Protein AF-A0AAF3FHC4-F1 (afdb_monomer_lite)

Radius of gyration: 29.13 Å; chains: 1; bounding box: 74×35×76 Å

Foldseek 3Di:
DPDPVVVVVVVVVVVVVVVVVVVVVLVVLVVPQPDDDDPPDDDDDSVRSVVSSVVVVVVVVVVVVVVVVVVVVVVVVVVVVVVVVVVVVVVVVVD

Sequence (95 aa):
MEDSSTIRMSINHRERCRMHDLNEALDDLRAVIPYAHGTSVRKLSKIATLLLAKNHILMQANAIDELQVIVGKLRKELDSHREKNNQNKSEQSDS

Structure (mmCIF, N/CA/C/O backbone):
data_AF-A0AAF3FHC4-F1
#
_entry.id   AF-A0AAF3FHC4-F1
#
loop_
_atom_site.group_PDB
_atom_site.id
_atom_site.type_symbol
_atom_site.label_atom_id
_atom_site.label_alt_id
_atom_site.label_comp_id
_atom_site.label_asym_id
_atom_site.label_entity_id
_atom_site.label_seq_id
_atom_site.pdbx_PDB_ins_code
_atom_site.Cartn_x
_atom_site.Cartn_y
_atom_site.Cartn_z
_atom_site.occupancy
_atom_site.B_iso_or_equiv
_atom_site.auth_seq_id
_atom_site.auth_comp_id
_atom_site.auth_asym_id
_atom_site.auth_atom_id
_atom_site.pdbx_PDB_model_num
ATOM 1 N N . MET A 1 1 ? 31.471 -13.866 -35.169 1.00 63.69 1 MET A N 1
ATOM 2 C CA . MET A 1 1 ? 31.660 -13.046 -33.955 1.00 63.69 1 MET A CA 1
ATOM 3 C C . MET A 1 1 ? 30.536 -12.036 -33.955 1.00 63.69 1 MET A C 1
ATOM 5 O O . MET A 1 1 ? 30.439 -11.308 -34.933 1.00 63.69 1 MET A O 1
ATOM 9 N N . GLU A 1 2 ? 29.643 -12.057 -32.964 1.00 69.81 2 GLU A N 1
ATOM 10 C CA . GLU A 1 2 ? 28.684 -10.955 -32.825 1.00 69.81 2 GLU A CA 1
ATOM 11 C C . GLU A 1 2 ? 29.456 -9.648 -32.636 1.00 69.81 2 GLU A C 1
ATOM 13 O O . GLU A 1 2 ? 30.443 -9.607 -31.897 1.00 69.81 2 GLU A O 1
ATOM 18 N N . ASP A 1 3 ? 29.034 -8.600 -33.341 1.00 81.69 3 ASP A N 1
ATOM 19 C CA . ASP A 1 3 ? 29.606 -7.271 -33.182 1.00 81.69 3 ASP A CA 1
ATOM 20 C C . ASP A 1 3 ? 29.330 -6.779 -31.749 1.00 81.69 3 ASP A C 1
ATOM 22 O O . ASP A 1 3 ? 28.209 -6.865 -31.240 1.00 81.69 3 ASP A O 1
ATOM 26 N N . SER A 1 4 ? 30.360 -6.243 -31.091 1.00 85.88 4 SER A N 1
ATOM 27 C CA . SER A 1 4 ? 30.275 -5.630 -29.758 1.00 85.88 4 SER A CA 1
ATOM 28 C C . SER A 1 4 ? 29.149 -4.586 -29.683 1.00 85.88 4 SER A C 1
ATOM 30 O O . SER A 1 4 ? 28.491 -4.430 -28.648 1.00 85.88 4 SER A O 1
ATOM 32 N N . SER A 1 5 ? 28.861 -3.919 -30.806 1.00 88.69 5 SER A N 1
ATOM 33 C CA . SER A 1 5 ? 27.72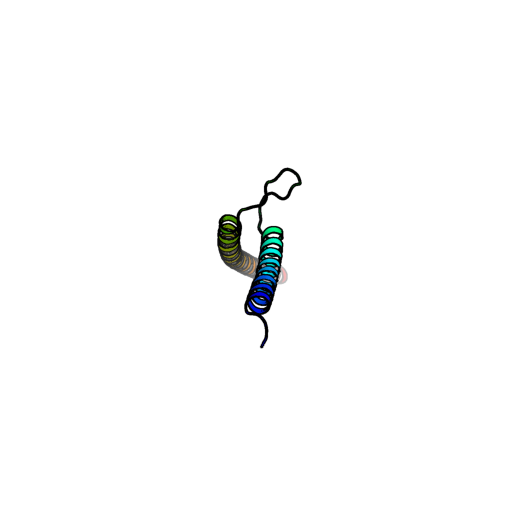6 -3.003 -30.948 1.00 88.69 5 SER A CA 1
ATOM 34 C C . SER A 1 5 ? 26.367 -3.688 -30.725 1.00 88.69 5 SER A C 1
ATOM 36 O O . SER A 1 5 ? 25.543 -3.202 -29.942 1.00 88.69 5 SER A O 1
ATOM 38 N N . THR A 1 6 ? 26.145 -4.861 -31.327 1.00 91.00 6 THR A N 1
ATOM 39 C CA . THR A 1 6 ? 24.902 -5.641 -31.208 1.00 91.00 6 THR A CA 1
ATOM 40 C C . THR A 1 6 ? 24.662 -6.100 -29.770 1.00 91.00 6 THR A C 1
ATOM 42 O O . THR A 1 6 ? 23.552 -5.961 -29.247 1.00 91.00 6 THR A O 1
ATOM 45 N N . ILE A 1 7 ? 25.716 -6.554 -29.084 1.00 93.06 7 ILE A N 1
ATOM 46 C CA . ILE A 1 7 ? 25.646 -6.968 -27.675 1.00 93.06 7 ILE A CA 1
ATOM 47 C C . ILE A 1 7 ? 25.248 -5.781 -26.786 1.00 93.06 7 ILE A C 1
ATOM 49 O O . ILE A 1 7 ? 24.331 -5.893 -25.967 1.00 93.06 7 ILE A O 1
ATOM 53 N N . ARG A 1 8 ? 25.877 -4.612 -26.974 1.00 95.44 8 ARG A N 1
ATOM 54 C CA . ARG A 1 8 ? 25.527 -3.385 -26.233 1.00 95.44 8 ARG A CA 1
ATOM 55 C C . ARG A 1 8 ? 24.070 -2.978 -26.453 1.00 95.44 8 ARG A C 1
ATOM 57 O O . ARG A 1 8 ? 23.390 -2.607 -25.496 1.00 95.44 8 ARG A O 1
ATOM 64 N N . MET A 1 9 ? 23.579 -3.046 -27.691 1.00 96.44 9 MET A N 1
ATOM 65 C CA . MET A 1 9 ? 22.185 -2.723 -28.009 1.00 96.44 9 MET A CA 1
ATOM 66 C C . MET A 1 9 ? 21.199 -3.674 -27.323 1.00 96.44 9 MET A C 1
ATOM 68 O O . MET A 1 9 ? 20.223 -3.204 -26.735 1.00 96.44 9 MET A O 1
ATOM 72 N N . SER A 1 10 ? 21.482 -4.978 -27.346 1.00 96.44 10 SER A N 1
ATOM 73 C CA . SER A 1 10 ? 20.676 -6.007 -26.679 1.00 96.44 10 SER A CA 1
ATOM 74 C C . SER A 1 10 ? 20.593 -5.775 -25.164 1.00 96.44 10 SER A C 1
ATOM 76 O O . SER A 1 10 ? 19.501 -5.742 -24.592 1.00 96.44 10 SER A O 1
ATOM 78 N N . ILE A 1 11 ? 21.731 -5.497 -24.515 1.00 97.31 11 ILE A N 1
ATOM 79 C CA . ILE A 1 11 ? 21.786 -5.189 -23.076 1.00 97.31 11 ILE A CA 1
ATOM 80 C C . ILE A 1 11 ? 20.968 -3.934 -22.745 1.00 97.31 11 ILE A C 1
ATOM 82 O O . ILE A 1 11 ? 20.158 -3.951 -21.818 1.00 97.31 11 ILE A O 1
ATOM 86 N N . ASN A 1 12 ? 21.136 -2.859 -23.519 1.00 97.88 12 ASN A N 1
ATOM 87 C CA . ASN A 1 12 ? 20.406 -1.610 -23.303 1.00 97.88 12 ASN A CA 1
ATOM 88 C C . ASN A 1 12 ? 18.894 -1.778 -23.483 1.00 97.88 12 ASN A C 1
ATOM 90 O O . ASN A 1 12 ? 18.114 -1.164 -22.758 1.00 97.88 12 ASN A O 1
ATOM 94 N N . HIS A 1 13 ? 18.470 -2.581 -24.461 1.00 98.12 13 HIS A N 1
ATOM 95 C CA . HIS A 1 13 ? 17.058 -2.890 -24.657 1.00 98.12 13 HIS A CA 1
ATOM 96 C C . HIS A 1 13 ? 16.493 -3.644 -23.451 1.00 98.12 13 HIS A C 1
ATOM 98 O O . HIS A 1 13 ? 15.479 -3.227 -22.896 1.00 98.12 13 HIS A O 1
ATOM 104 N N . ARG A 1 14 ? 17.200 -4.676 -22.981 1.00 98.19 14 ARG A N 1
ATOM 105 C CA . ARG A 1 14 ? 16.786 -5.462 -21.815 1.00 98.19 14 ARG A CA 1
ATOM 106 C C . ARG A 1 14 ? 16.636 -4.611 -20.553 1.00 98.19 14 ARG A C 1
ATOM 108 O O . ARG A 1 14 ? 15.637 -4.746 -19.853 1.00 98.19 14 ARG A O 1
ATOM 115 N N . GLU A 1 15 ? 17.581 -3.713 -20.274 1.00 98.44 15 GLU A N 1
ATOM 116 C CA . GLU A 1 15 ? 17.486 -2.847 -19.089 1.00 98.44 15 GLU A CA 1
ATOM 117 C C . GLU A 1 15 ? 16.342 -1.830 -19.199 1.00 98.44 15 GLU A C 1
ATOM 119 O O . GLU A 1 15 ? 15.695 -1.523 -18.199 1.00 98.44 15 GLU A O 1
ATOM 124 N N . ARG A 1 16 ? 16.026 -1.349 -20.412 1.00 98.56 16 ARG A N 1
ATOM 125 C CA . ARG A 1 16 ? 14.839 -0.506 -20.627 1.00 98.56 16 ARG A CA 1
ATOM 126 C C . ARG A 1 16 ? 13.546 -1.251 -20.324 1.00 98.56 16 ARG A C 1
ATOM 128 O O . ARG A 1 16 ? 12.701 -0.681 -19.642 1.00 98.56 16 ARG A O 1
ATOM 135 N N . CYS A 1 17 ? 13.406 -2.492 -20.791 1.00 98.38 17 CYS A N 1
ATOM 136 C CA . CYS A 1 17 ? 12.247 -3.328 -20.473 1.00 98.38 17 CYS A CA 1
ATOM 137 C C . CYS A 1 17 ? 12.135 -3.546 -18.961 1.00 98.38 17 CYS A C 1
ATOM 139 O O . CYS A 1 17 ? 11.119 -3.198 -18.374 1.00 98.38 17 CYS A O 1
ATOM 141 N N . ARG A 1 18 ? 13.227 -3.952 -18.300 1.00 98.56 18 ARG A N 1
ATOM 142 C CA . ARG A 1 18 ? 13.252 -4.137 -16.839 1.00 98.56 18 ARG A CA 1
ATOM 143 C C . ARG A 1 18 ? 12.834 -2.874 -16.075 1.00 98.56 18 ARG A C 1
ATOM 145 O O . ARG A 1 18 ? 12.130 -2.945 -15.070 1.00 98.56 18 ARG A O 1
ATOM 152 N N . MET A 1 19 ? 13.283 -1.706 -16.535 1.00 98.44 19 MET A N 1
ATOM 153 C CA . MET A 1 19 ? 12.902 -0.422 -15.945 1.00 98.44 19 MET A CA 1
ATOM 154 C C . MET A 1 19 ? 11.451 -0.030 -16.235 1.00 98.44 19 MET A C 1
ATOM 156 O O . MET A 1 19 ? 10.873 0.703 -15.432 1.00 98.44 19 MET A O 1
ATOM 160 N N . HIS A 1 20 ? 10.873 -0.473 -17.353 1.00 98.25 20 HIS A N 1
ATOM 161 C CA . HIS A 1 20 ? 9.461 -0.270 -17.666 1.00 98.25 20 HIS A CA 1
ATOM 162 C C . HIS A 1 20 ? 8.584 -1.062 -16.695 1.00 98.25 20 HIS A C 1
ATOM 164 O O . HIS A 1 20 ? 7.800 -0.437 -15.985 1.00 98.25 20 HIS A O 1
ATOM 170 N N . ASP A 1 21 ? 8.844 -2.363 -16.548 1.00 98.31 21 ASP A N 1
ATOM 171 C CA . ASP A 1 21 ? 8.124 -3.251 -15.624 1.00 98.31 21 ASP A CA 1
ATOM 172 C C . ASP A 1 21 ? 8.193 -2.721 -14.179 1.00 98.31 21 ASP A C 1
ATOM 174 O O . ASP A 1 21 ? 7.204 -2.664 -13.450 1.00 98.31 21 ASP A O 1
ATOM 178 N N . LEU A 1 22 ? 9.372 -2.240 -13.762 1.00 98.25 22 LEU A N 1
ATOM 179 C CA . LEU A 1 22 ? 9.549 -1.636 -12.440 1.00 98.25 22 LEU A CA 1
ATOM 180 C C . LEU A 1 22 ? 8.723 -0.354 -12.257 1.00 98.25 22 LEU A C 1
ATOM 182 O O . LEU A 1 22 ? 8.232 -0.078 -11.161 1.00 98.25 22 LEU A O 1
ATOM 186 N N . ASN A 1 23 ? 8.633 0.484 -13.290 1.00 97.25 23 ASN A N 1
ATOM 187 C CA . ASN A 1 23 ? 7.868 1.724 -13.207 1.00 97.25 23 A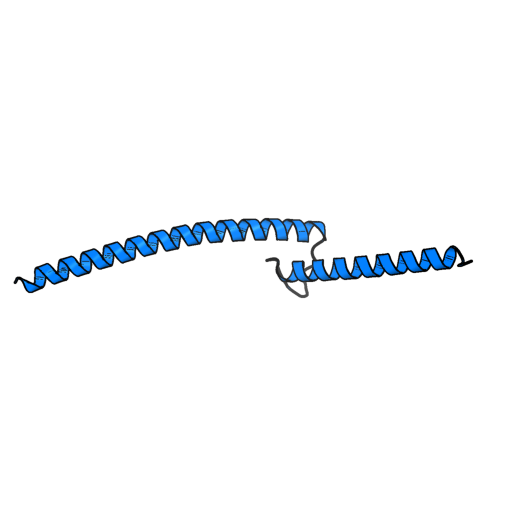SN A CA 1
ATOM 188 C C . ASN A 1 23 ? 6.360 1.456 -13.223 1.00 97.25 23 ASN A C 1
ATOM 190 O O . ASN A 1 23 ? 5.647 2.174 -12.526 1.00 97.25 23 ASN A O 1
ATOM 194 N N . GLU A 1 24 ? 5.912 0.441 -13.962 1.00 97.38 24 GLU A N 1
ATOM 195 C CA . GLU A 1 24 ? 4.523 -0.025 -13.986 1.00 97.38 24 GLU A CA 1
ATOM 196 C C . GLU A 1 24 ? 4.088 -0.497 -12.594 1.00 97.38 24 GLU A C 1
ATOM 198 O O . GLU A 1 24 ? 3.174 0.082 -12.012 1.00 97.38 24 GLU A O 1
ATOM 203 N N . ALA A 1 25 ? 4.848 -1.400 -11.967 1.00 97.62 25 ALA A N 1
ATOM 204 C CA . ALA A 1 25 ? 4.569 -1.844 -10.598 1.00 97.62 25 ALA A CA 1
ATOM 205 C C . ALA A 1 25 ? 4.555 -0.685 -9.577 1.00 97.62 25 ALA A C 1
ATOM 207 O O . ALA A 1 25 ? 3.806 -0.689 -8.597 1.00 97.62 25 ALA A O 1
ATOM 208 N N . LEU A 1 26 ? 5.390 0.340 -9.786 1.00 97.06 26 LEU A N 1
ATOM 209 C CA . LEU A 1 26 ? 5.403 1.524 -8.929 1.00 97.06 26 LEU A CA 1
ATOM 210 C C . LEU A 1 26 ? 4.181 2.428 -9.162 1.00 97.06 26 LEU A C 1
ATOM 212 O O . LEU A 1 26 ? 3.795 3.158 -8.251 1.00 97.06 26 LEU A O 1
ATOM 216 N N . ASP A 1 27 ? 3.604 2.426 -10.362 1.00 95.00 27 ASP A N 1
ATOM 217 C CA . ASP A 1 27 ? 2.361 3.134 -10.675 1.00 95.00 27 ASP A CA 1
ATOM 218 C C . ASP A 1 27 ? 1.144 2.431 -10.078 1.00 95.00 27 ASP A C 1
ATOM 220 O O . ASP A 1 27 ? 0.314 3.108 -9.467 1.00 95.00 27 ASP A O 1
ATOM 224 N N . ASP A 1 28 ? 1.111 1.101 -10.105 1.00 95.50 28 ASP A N 1
ATOM 225 C CA . ASP A 1 28 ? 0.109 0.318 -9.375 1.00 95.50 28 ASP A CA 1
ATOM 226 C C . ASP A 1 28 ? 0.161 0.618 -7.872 1.00 95.50 28 ASP A C 1
ATOM 228 O O . ASP A 1 28 ? -0.865 0.857 -7.230 1.00 95.50 28 ASP A O 1
ATOM 232 N N . LEU A 1 29 ? 1.371 0.722 -7.309 1.00 96.19 29 LEU A N 1
ATOM 233 C CA . LEU A 1 29 ? 1.543 1.130 -5.917 1.00 96.19 29 LEU A CA 1
ATOM 234 C C . LEU A 1 29 ? 1.004 2.548 -5.657 1.00 96.19 29 LEU A C 1
ATOM 236 O O . LEU A 1 29 ? 0.414 2.792 -4.607 1.00 96.19 29 LEU A O 1
ATOM 240 N N . ARG A 1 30 ? 1.172 3.498 -6.589 1.00 95.19 30 ARG A N 1
ATOM 241 C CA . ARG A 1 30 ? 0.610 4.855 -6.438 1.00 95.19 30 ARG A CA 1
ATOM 242 C C . ARG A 1 30 ? -0.911 4.835 -6.378 1.00 95.19 30 ARG A C 1
ATOM 244 O O . ARG A 1 30 ? -1.466 5.613 -5.608 1.00 95.19 30 ARG A O 1
ATOM 251 N N . ALA A 1 31 ? -1.564 3.975 -7.158 1.00 92.00 31 ALA A N 1
ATOM 252 C CA . ALA A 1 31 ? -3.022 3.912 -7.235 1.00 92.00 31 ALA A CA 1
ATOM 253 C C . ALA A 1 31 ? -3.674 3.527 -5.895 1.00 92.00 31 ALA A C 1
ATOM 255 O O . ALA A 1 31 ? -4.770 3.990 -5.589 1.00 92.00 31 ALA A O 1
ATOM 256 N N . VAL A 1 32 ? -2.987 2.722 -5.076 1.00 93.19 32 VAL A N 1
ATOM 257 C CA . VAL A 1 32 ? -3.507 2.233 -3.786 1.00 93.19 32 VAL A CA 1
ATOM 258 C C . VAL A 1 32 ? -3.078 3.069 -2.577 1.00 93.19 32 VAL A C 1
ATOM 260 O O . VAL A 1 32 ? -3.598 2.876 -1.478 1.00 93.19 32 VAL A O 1
ATOM 263 N N . ILE A 1 33 ? -2.128 3.993 -2.740 1.00 92.94 33 ILE A N 1
ATOM 264 C CA . ILE A 1 33 ? -1.722 4.895 -1.657 1.00 92.94 33 ILE A CA 1
ATOM 265 C C . ILE A 1 33 ? -2.821 5.949 -1.438 1.00 92.94 33 ILE A C 1
ATOM 267 O O . ILE A 1 33 ? -3.283 6.557 -2.409 1.00 92.94 33 ILE A O 1
ATOM 271 N N . PRO A 1 34 ? -3.204 6.237 -0.179 1.00 88.12 34 PRO A N 1
ATOM 272 C CA . PRO A 1 34 ? -4.118 7.325 0.140 1.00 88.12 34 PRO A CA 1
ATOM 273 C C . PRO A 1 34 ? -3.413 8.671 -0.067 1.00 88.12 34 PRO A C 1
ATOM 275 O O . PRO A 1 34 ? -2.775 9.230 0.824 1.00 88.12 34 PRO A O 1
ATOM 278 N N . TYR A 1 35 ? -3.510 9.177 -1.288 1.00 84.25 35 TYR A N 1
ATOM 279 C CA . TYR A 1 35 ? -3.084 10.505 -1.706 1.00 84.25 35 TYR A CA 1
ATOM 280 C C . TYR A 1 35 ? -4.142 11.070 -2.659 1.00 84.25 35 TYR A C 1
ATOM 282 O O . TYR A 1 35 ? -4.951 10.321 -3.200 1.00 84.25 35 TYR A O 1
ATOM 290 N N . ALA A 1 36 ? -4.188 12.391 -2.834 1.00 73.19 36 ALA A N 1
ATOM 291 C CA . ALA A 1 36 ? -5.192 13.016 -3.686 1.00 73.19 36 ALA A CA 1
ATOM 292 C C . ALA A 1 36 ? -5.079 12.490 -5.128 1.00 73.19 36 ALA A C 1
ATOM 294 O O . ALA A 1 36 ? -4.075 12.709 -5.806 1.00 73.19 36 ALA A O 1
ATOM 295 N N . HIS A 1 37 ? -6.127 11.811 -5.592 1.00 71.31 37 HIS A N 1
ATOM 296 C CA . HIS A 1 37 ? -6.244 11.326 -6.963 1.00 71.31 37 HIS A CA 1
ATOM 297 C C . HIS A 1 37 ? -7.104 12.312 -7.750 1.00 71.31 37 HIS A C 1
ATOM 299 O O . HIS A 1 37 ? -8.252 12.567 -7.394 1.00 71.31 37 HIS A O 1
ATOM 305 N N . GLY A 1 38 ? -6.551 12.907 -8.802 1.00 66.94 38 GLY A N 1
ATOM 306 C CA . GLY A 1 38 ? -7.280 13.847 -9.648 1.00 66.94 38 GLY A CA 1
ATOM 307 C C . GLY A 1 38 ? -6.454 14.281 -10.848 1.00 66.94 38 GLY A C 1
ATOM 308 O O . GLY A 1 38 ? -5.228 14.318 -10.781 1.00 66.94 38 GLY A O 1
ATOM 309 N N . THR A 1 39 ? -7.121 14.647 -11.942 1.00 67.00 39 THR A N 1
ATOM 310 C CA . THR A 1 39 ? -6.478 15.073 -13.201 1.00 67.00 39 THR A CA 1
ATOM 311 C C . THR A 1 39 ? -5.573 16.298 -13.037 1.00 67.00 39 THR A C 1
ATOM 313 O O . THR A 1 39 ? -4.666 16.504 -13.837 1.00 67.00 39 THR A O 1
ATOM 316 N N . SER A 1 40 ? -5.787 17.087 -11.979 1.00 77.75 40 SER A N 1
ATOM 317 C CA . SER A 1 40 ? -4.969 18.251 -11.624 1.00 77.75 40 SER A CA 1
ATOM 318 C C . SER A 1 40 ? -3.867 17.953 -10.596 1.00 77.75 40 SER A C 1
ATOM 320 O O . SER A 1 40 ? -3.074 18.846 -10.288 1.00 77.75 40 SE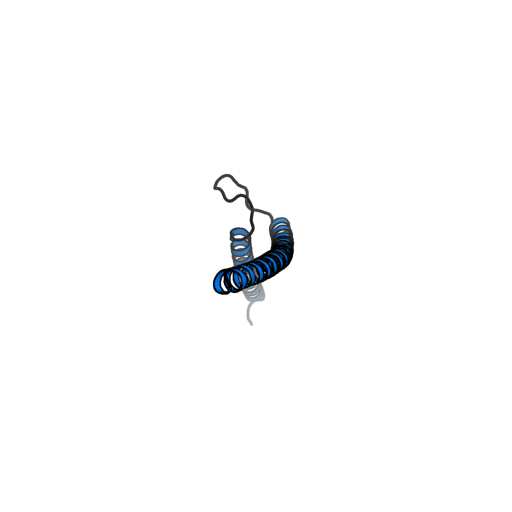R A O 1
ATOM 322 N N . VAL A 1 41 ? -3.806 16.742 -10.031 1.00 80.38 41 VAL A N 1
ATOM 323 C CA . VAL A 1 41 ? -2.820 16.394 -9.001 1.00 80.38 41 VAL A CA 1
ATOM 324 C C . VAL A 1 41 ? -1.573 15.806 -9.653 1.00 80.38 41 VAL A C 1
ATOM 326 O O . VAL A 1 41 ? -1.629 14.884 -10.464 1.00 80.38 41 VAL A O 1
ATOM 329 N N . ARG A 1 42 ? -0.408 16.352 -9.298 1.00 85.31 42 ARG A N 1
ATOM 330 C CA . ARG A 1 42 ? 0.879 15.912 -9.842 1.00 85.31 42 ARG A CA 1
ATOM 331 C C . ARG A 1 42 ? 1.227 14.502 -9.350 1.00 85.31 42 ARG A C 1
ATOM 333 O O . ARG A 1 42 ? 1.156 14.215 -8.158 1.00 85.31 42 ARG A O 1
ATOM 340 N N . LYS A 1 43 ? 1.722 13.660 -10.265 1.00 88.69 43 LYS A N 1
ATOM 341 C CA . LYS A 1 43 ? 2.283 12.336 -9.955 1.00 88.69 43 LYS A CA 1
ATOM 342 C C . LYS A 1 43 ? 3.393 12.435 -8.903 1.00 88.69 43 LYS A C 1
ATOM 344 O O . LYS A 1 43 ? 4.348 13.201 -9.058 1.00 88.69 43 LYS A O 1
ATOM 349 N N . LEU A 1 44 ? 3.287 11.615 -7.861 1.00 92.62 44 LEU A N 1
ATOM 350 C CA . LEU A 1 44 ? 4.288 11.514 -6.801 1.00 92.62 44 LEU A CA 1
ATOM 351 C C . LEU A 1 44 ? 5.638 11.020 -7.338 1.00 92.62 44 LEU A C 1
ATOM 353 O O . LEU A 1 44 ? 5.700 10.113 -8.174 1.00 92.62 44 LEU A O 1
ATOM 357 N N . SER A 1 45 ? 6.734 11.554 -6.791 1.00 95.50 45 SER A N 1
ATOM 358 C CA . SER A 1 45 ? 8.085 11.053 -7.074 1.00 95.50 45 SER A CA 1
ATOM 359 C C . SER A 1 45 ? 8.260 9.608 -6.585 1.00 95.50 45 SER A C 1
ATOM 361 O O . SER A 1 45 ? 7.494 9.131 -5.743 1.00 95.50 45 SER A O 1
ATOM 363 N N . LYS A 1 46 ? 9.282 8.892 -7.083 1.00 96.38 46 LYS A N 1
ATOM 364 C CA . LYS A 1 46 ? 9.575 7.513 -6.640 1.00 96.38 46 LYS A CA 1
ATOM 365 C C . LYS A 1 46 ? 9.787 7.435 -5.125 1.00 96.38 46 LYS A C 1
ATOM 367 O O . LYS A 1 46 ? 9.176 6.603 -4.468 1.00 96.38 46 LYS A O 1
ATOM 372 N N . ILE A 1 47 ? 10.573 8.361 -4.574 1.00 97.62 47 ILE A N 1
ATOM 373 C CA . ILE A 1 47 ? 10.858 8.432 -3.134 1.00 97.62 47 ILE A CA 1
ATOM 374 C C . ILE A 1 47 ? 9.589 8.743 -2.335 1.00 97.62 47 ILE A C 1
ATOM 376 O O . ILE A 1 47 ? 9.309 8.061 -1.355 1.00 97.62 47 ILE A O 1
ATOM 380 N N . ALA A 1 48 ? 8.792 9.726 -2.771 1.00 95.94 48 ALA A N 1
ATOM 381 C CA . ALA A 1 48 ? 7.555 10.082 -2.077 1.00 95.94 48 ALA A CA 1
ATOM 382 C C . ALA A 1 48 ? 6.550 8.919 -2.070 1.00 95.94 48 ALA A C 1
ATOM 384 O O . ALA A 1 48 ? 5.922 8.658 -1.048 1.00 95.94 48 ALA A O 1
ATOM 385 N N . THR A 1 49 ? 6.455 8.187 -3.185 1.00 96.94 49 THR A N 1
ATOM 386 C CA . THR A 1 49 ? 5.608 6.988 -3.308 1.00 96.94 49 THR A CA 1
ATOM 387 C C . THR A 1 49 ? 6.014 5.933 -2.278 1.00 96.94 49 THR A C 1
ATOM 389 O O . THR A 1 49 ? 5.175 5.466 -1.518 1.00 96.94 49 THR A O 1
ATOM 392 N N . LEU A 1 50 ? 7.307 5.602 -2.194 1.00 97.88 50 LEU A N 1
ATOM 393 C CA . LEU A 1 50 ? 7.806 4.600 -1.245 1.00 97.88 50 LEU A CA 1
ATOM 394 C C . LEU A 1 50 ? 7.625 5.033 0.216 1.00 97.88 50 LEU A C 1
ATOM 396 O O . LEU A 1 50 ? 7.268 4.216 1.064 1.00 97.88 50 LEU A O 1
ATOM 400 N N . LEU A 1 51 ? 7.840 6.317 0.516 1.00 97.62 51 LEU A N 1
ATOM 401 C CA . LEU A 1 51 ? 7.657 6.849 1.865 1.00 97.62 51 LEU A CA 1
ATOM 402 C C . LEU A 1 51 ? 6.192 6.760 2.308 1.00 97.62 51 LEU A C 1
ATOM 404 O O . LEU A 1 51 ? 5.914 6.290 3.412 1.00 97.62 51 LEU A O 1
ATOM 408 N N . LEU A 1 52 ? 5.264 7.179 1.443 1.00 96.62 52 LEU A N 1
ATOM 409 C CA . LEU A 1 52 ? 3.834 7.108 1.728 1.00 96.62 52 LEU A CA 1
ATOM 410 C C . LEU A 1 52 ? 3.345 5.663 1.820 1.00 96.62 52 LEU A C 1
ATOM 412 O O . LEU A 1 52 ? 2.599 5.360 2.743 1.00 96.62 52 LEU A O 1
ATOM 416 N N . ALA A 1 53 ? 3.810 4.764 0.948 1.00 97.56 53 ALA A N 1
ATOM 417 C CA . ALA A 1 53 ? 3.488 3.340 1.033 1.00 97.56 53 ALA A CA 1
ATOM 418 C C . ALA A 1 53 ? 3.888 2.749 2.391 1.00 97.56 53 ALA A C 1
ATOM 420 O O . ALA A 1 53 ? 3.066 2.132 3.066 1.00 97.56 53 ALA A O 1
ATOM 421 N N . LYS A 1 54 ? 5.131 2.996 2.829 1.00 97.75 54 LYS A N 1
ATOM 422 C CA . LYS A 1 54 ? 5.622 2.532 4.133 1.00 97.75 54 LYS A CA 1
ATOM 423 C C . LYS A 1 54 ? 4.755 3.062 5.276 1.00 97.75 54 LYS A C 1
ATOM 425 O O . LYS A 1 54 ? 4.355 2.302 6.152 1.00 97.75 54 LYS A O 1
ATOM 430 N N . ASN A 1 55 ? 4.468 4.361 5.268 1.00 97.44 55 ASN A N 1
ATOM 431 C CA . ASN A 1 55 ? 3.678 4.990 6.324 1.00 97.44 55 ASN A CA 1
ATOM 432 C C . ASN A 1 55 ? 2.229 4.485 6.325 1.00 97.44 55 ASN A C 1
ATOM 434 O O . ASN A 1 55 ? 1.661 4.282 7.392 1.00 97.44 55 ASN A O 1
ATOM 438 N N . HIS A 1 56 ? 1.654 4.242 5.146 1.00 97.00 56 HIS A N 1
ATOM 439 C CA . HIS A 1 56 ? 0.309 3.701 5.012 1.00 97.00 56 HIS A CA 1
ATOM 440 C C . HIS A 1 56 ? 0.205 2.293 5.608 1.00 97.00 56 HIS A C 1
ATOM 442 O O . HIS A 1 56 ? -0.709 2.047 6.387 1.00 97.00 56 HIS A O 1
ATOM 448 N N . ILE A 1 57 ? 1.175 1.412 5.334 1.00 98.19 57 ILE A N 1
ATOM 449 C CA . ILE A 1 57 ? 1.232 0.068 5.935 1.00 98.19 57 ILE A CA 1
ATOM 450 C C . ILE A 1 57 ? 1.280 0.156 7.467 1.00 98.19 57 ILE A C 1
ATOM 452 O O . ILE A 1 57 ? 0.520 -0.529 8.146 1.00 98.19 57 ILE A O 1
ATOM 456 N N . LEU A 1 58 ? 2.136 1.023 8.023 1.00 98.25 58 LEU A N 1
ATOM 457 C CA . LEU A 1 58 ? 2.240 1.206 9.477 1.00 98.25 58 LEU A CA 1
ATOM 458 C C . LEU A 1 58 ? 0.933 1.723 10.090 1.00 98.25 58 LEU A C 1
ATOM 460 O O . LEU A 1 58 ? 0.495 1.233 11.126 1.00 98.25 58 LEU A O 1
ATOM 464 N N . MET A 1 59 ? 0.291 2.691 9.436 1.00 97.75 59 MET A N 1
ATOM 465 C CA . MET A 1 59 ? -0.989 3.234 9.884 1.00 97.75 59 MET A CA 1
ATOM 466 C C . MET A 1 59 ? -2.093 2.170 9.853 1.00 97.75 59 MET A C 1
ATOM 468 O O . MET A 1 59 ? -2.875 2.083 10.794 1.00 97.75 59 MET A O 1
ATOM 472 N N . GLN A 1 60 ? -2.146 1.346 8.802 1.00 97.56 60 GLN A N 1
ATOM 473 C CA . GLN A 1 60 ? -3.106 0.247 8.702 1.00 97.56 60 GLN A CA 1
ATOM 474 C C . GLN A 1 60 ? -2.890 -0.801 9.798 1.00 97.56 60 GLN A C 1
ATOM 476 O O . GLN A 1 60 ? -3.866 -1.254 10.387 1.00 97.56 60 GLN A O 1
ATOM 481 N N . ALA A 1 61 ? -1.638 -1.153 10.104 1.00 98.19 61 ALA A N 1
ATOM 482 C CA . ALA A 1 61 ? -1.323 -2.077 11.193 1.00 98.19 61 ALA A CA 1
ATOM 483 C C . ALA A 1 61 ? -1.816 -1.540 12.548 1.00 98.19 61 ALA A C 1
ATOM 485 O O . ALA A 1 61 ? -2.569 -2.222 13.238 1.00 98.19 61 ALA A O 1
ATOM 486 N N . ASN A 1 62 ? -1.498 -0.282 12.869 1.00 98.00 62 ASN A N 1
ATOM 487 C CA . ASN A 1 62 ? -1.955 0.351 14.109 1.00 98.00 62 ASN A CA 1
ATOM 488 C C . ASN A 1 62 ? -3.490 0.418 14.190 1.00 98.00 62 ASN A C 1
ATOM 490 O O . ASN A 1 62 ? -4.073 0.124 15.231 1.00 98.00 62 ASN A O 1
ATOM 494 N N . ALA A 1 63 ? -4.157 0.761 13.083 1.00 97.94 63 ALA A N 1
ATOM 495 C CA . ALA A 1 63 ? -5.616 0.813 13.030 1.00 97.94 63 ALA A CA 1
ATOM 496 C C . ALA A 1 63 ? -6.254 -0.566 13.274 1.00 97.94 63 ALA A C 1
ATOM 498 O O . ALA A 1 63 ? -7.288 -0.659 13.934 1.00 97.94 63 ALA A O 1
ATOM 499 N N . ILE A 1 64 ? -5.644 -1.644 12.769 1.00 98.56 64 ILE A N 1
ATOM 500 C CA . ILE A 1 64 ? -6.099 -3.015 13.032 1.00 98.56 64 ILE A CA 1
ATOM 501 C C . ILE A 1 64 ? -5.985 -3.341 14.524 1.00 98.56 64 ILE A C 1
ATOM 503 O O . ILE A 1 64 ? -6.951 -3.849 15.096 1.00 98.56 64 ILE A O 1
ATOM 507 N N . ASP A 1 65 ? -4.861 -3.015 15.162 1.00 98.38 65 ASP A N 1
ATOM 508 C CA . ASP A 1 65 ? -4.655 -3.270 16.593 1.00 98.38 65 ASP A CA 1
ATOM 509 C C . ASP A 1 65 ? -5.679 -2.510 17.455 1.00 98.38 65 ASP A C 1
ATOM 511 O O . ASP A 1 65 ? -6.304 -3.079 18.357 1.00 98.38 65 ASP A O 1
ATOM 515 N N . GLU A 1 66 ? -5.935 -1.239 17.138 1.00 98.38 66 GLU A N 1
ATOM 516 C CA . GLU A 1 66 ? -6.955 -0.429 17.813 1.00 98.38 66 GLU A CA 1
ATOM 517 C C . GLU A 1 66 ? -8.364 -1.018 17.644 1.00 98.38 66 GLU A C 1
ATOM 519 O O . GLU A 1 66 ? -9.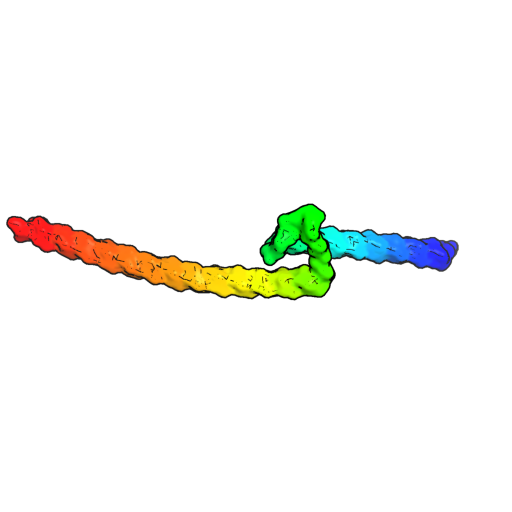116 -1.144 18.619 1.00 98.38 66 GLU A O 1
ATOM 524 N N . LEU A 1 67 ? -8.721 -1.439 16.427 1.00 98.44 67 LEU A N 1
ATOM 525 C CA . LEU A 1 67 ? -10.010 -2.071 16.147 1.00 98.44 67 LEU A CA 1
ATOM 526 C C . LEU A 1 67 ? -10.172 -3.398 16.893 1.00 98.44 67 LEU A C 1
ATOM 528 O O . LEU A 1 67 ? -11.256 -3.671 17.411 1.00 98.44 67 LEU A O 1
ATOM 532 N N . GLN A 1 68 ? -9.115 -4.205 17.013 1.00 98.19 68 GLN A N 1
ATOM 533 C CA . GLN A 1 68 ? -9.150 -5.437 17.805 1.00 98.19 68 GLN A CA 1
ATOM 534 C C . GLN A 1 68 ? -9.430 -5.150 19.285 1.00 98.19 68 GLN A C 1
ATOM 536 O O . GLN A 1 68 ? -10.250 -5.837 19.903 1.00 98.19 68 GLN A O 1
ATOM 541 N N . VAL A 1 69 ? -8.820 -4.100 19.847 1.00 98.25 69 VAL A N 1
ATOM 542 C CA . VAL A 1 69 ? -9.092 -3.657 21.224 1.00 98.25 69 VAL A CA 1
ATOM 543 C C . VAL A 1 69 ? -10.548 -3.216 21.382 1.00 98.25 69 VAL A C 1
ATOM 545 O O . VAL A 1 69 ? -11.204 -3.610 22.350 1.00 98.25 69 VAL A O 1
ATOM 548 N N . ILE A 1 70 ? -11.077 -2.428 20.441 1.00 98.12 70 ILE A N 1
ATOM 549 C CA . ILE A 1 70 ? -12.473 -1.961 20.466 1.00 98.12 70 ILE A CA 1
ATOM 550 C C . ILE A 1 70 ? -13.441 -3.146 20.392 1.00 98.12 70 ILE A C 1
ATOM 552 O O . ILE A 1 70 ? -14.336 -3.260 21.229 1.00 98.12 70 ILE A O 1
ATOM 556 N N . VAL A 1 71 ? -13.233 -4.070 19.451 1.00 98.12 71 VAL A N 1
ATOM 557 C CA . VAL A 1 71 ? -14.0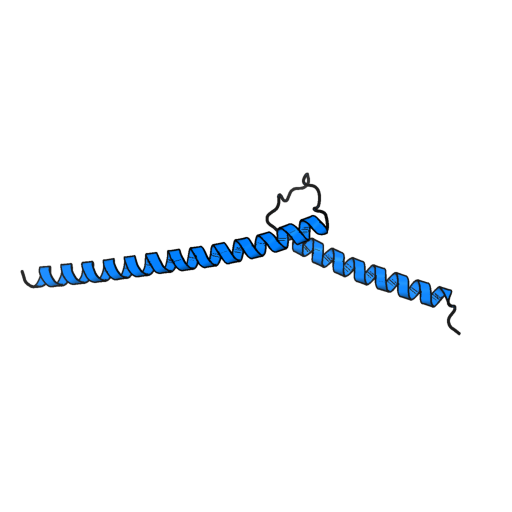50 -5.286 19.320 1.00 98.12 71 VAL A CA 1
ATOM 558 C C . VAL A 1 71 ? -14.000 -6.117 20.603 1.00 98.12 71 VAL A C 1
ATOM 560 O O . VAL A 1 71 ? -15.034 -6.610 21.054 1.00 98.12 71 VAL A O 1
ATOM 563 N N . GLY A 1 72 ? -12.829 -6.242 21.232 1.00 97.94 72 GLY A N 1
ATOM 564 C CA . GLY A 1 72 ? -12.679 -6.926 22.515 1.00 97.94 72 GLY A CA 1
ATOM 565 C C . GLY A 1 72 ? -13.483 -6.274 23.644 1.00 97.94 72 GLY A C 1
ATOM 566 O O . GLY A 1 72 ? -14.129 -6.979 24.419 1.00 97.94 72 GLY A O 1
ATOM 567 N N . LYS A 1 73 ? -13.491 -4.937 23.726 1.00 97.81 73 LYS A N 1
ATOM 568 C CA . LYS A 1 73 ? -14.296 -4.190 24.709 1.00 97.81 73 LYS A CA 1
ATOM 569 C C . LYS A 1 73 ? -15.794 -4.397 24.486 1.00 97.81 73 LYS A C 1
ATOM 571 O O . LYS A 1 73 ? -16.493 -4.755 25.428 1.00 97.81 73 LYS A O 1
ATOM 576 N N . LEU A 1 74 ? -16.256 -4.258 23.243 1.00 97.56 74 LEU A N 1
ATOM 577 C CA . LEU A 1 74 ? -17.668 -4.427 22.887 1.00 97.56 74 LEU A CA 1
ATOM 578 C C . LEU A 1 74 ? -18.175 -5.846 23.173 1.00 97.56 74 LEU A C 1
ATOM 580 O O . LEU A 1 74 ? -19.300 -6.017 23.632 1.00 97.56 74 LEU A O 1
ATOM 584 N N . ARG A 1 75 ? -17.343 -6.873 22.952 1.00 97.44 75 ARG A N 1
ATOM 585 C CA . ARG A 1 75 ? -17.685 -8.260 23.310 1.00 97.44 75 ARG A CA 1
ATOM 586 C C . ARG A 1 75 ? -17.895 -8.426 24.815 1.00 97.44 75 ARG A C 1
ATOM 588 O O . ARG A 1 75 ? -18.917 -8.967 25.216 1.00 97.44 75 ARG A O 1
ATOM 595 N N . LYS A 1 76 ? -16.978 -7.903 25.638 1.00 96.62 76 LYS A N 1
ATOM 596 C CA . LYS A 1 76 ? -17.107 -7.957 27.106 1.00 96.62 76 LYS A CA 1
ATOM 597 C C . LYS A 1 76 ? -18.369 -7.249 27.592 1.00 96.62 76 LYS A C 1
ATOM 599 O O . LYS A 1 76 ? -19.073 -7.773 28.447 1.00 96.62 76 LYS A O 1
ATOM 604 N N . GLU A 1 77 ? -18.660 -6.077 27.035 1.00 96.75 77 GLU A N 1
ATOM 605 C CA . GLU A 1 77 ? -19.862 -5.313 27.371 1.00 96.75 77 GLU A CA 1
ATOM 606 C C . GLU A 1 77 ? -21.140 -6.078 26.999 1.00 96.75 77 GLU A C 1
ATOM 608 O O . GLU A 1 77 ? -22.061 -6.176 27.812 1.00 96.75 77 GLU A O 1
ATOM 613 N N . LEU A 1 78 ? -21.171 -6.701 25.816 1.00 96.12 78 LEU A N 1
ATOM 614 C CA . LEU A 1 78 ? -22.281 -7.549 25.385 1.00 96.12 78 LEU A CA 1
ATOM 615 C C . LEU A 1 78 ? -22.501 -8.740 26.328 1.00 96.12 78 LEU A C 1
ATOM 617 O O . LEU A 1 78 ? -23.647 -9.040 26.668 1.00 96.12 78 LEU A O 1
ATOM 621 N N . ASP A 1 79 ? -21.430 -9.403 26.761 1.00 95.69 79 ASP A N 1
ATOM 622 C CA . ASP A 1 79 ? -21.516 -10.544 27.675 1.00 95.69 79 ASP A CA 1
ATOM 623 C C . ASP A 1 79 ? -22.030 -10.110 29.056 1.00 95.69 79 ASP A C 1
ATOM 625 O O . ASP A 1 79 ? -22.976 -10.704 29.575 1.00 95.69 79 ASP A O 1
ATOM 629 N N . SER A 1 80 ? -21.536 -8.988 29.592 1.00 95.19 80 SER A N 1
ATOM 630 C CA . SER A 1 80 ? -22.063 -8.406 30.835 1.00 95.19 80 SER A CA 1
ATOM 631 C C . SER A 1 80 ? -23.543 -8.015 30.728 1.00 95.19 80 SER A C 1
ATOM 633 O O . SER A 1 80 ? -24.304 -8.187 31.682 1.00 95.19 80 SER A O 1
ATOM 635 N N . HIS A 1 81 ? -23.991 -7.493 29.581 1.00 94.50 81 HIS A N 1
ATOM 636 C CA . HIS A 1 81 ? -25.411 -7.203 29.355 1.00 94.50 81 HIS A CA 1
ATOM 637 C C . HIS A 1 81 ? -26.267 -8.471 29.269 1.00 94.50 81 HIS A C 1
ATOM 639 O O . HIS A 1 81 ? -27.401 -8.477 29.754 1.00 94.50 81 HIS A O 1
ATOM 645 N N . ARG A 1 82 ? -25.743 -9.554 28.684 1.00 94.00 82 ARG A N 1
ATOM 646 C CA . ARG A 1 82 ? -26.425 -10.856 28.643 1.00 94.00 82 ARG A CA 1
ATOM 647 C C . ARG A 1 82 ? -26.594 -11.453 30.036 1.00 94.00 82 ARG A C 1
ATOM 649 O O . ARG A 1 82 ? -27.688 -11.908 30.356 1.00 94.00 82 ARG A O 1
ATOM 656 N N . GLU A 1 83 ? -25.558 -11.406 30.867 1.00 92.19 83 GLU A N 1
ATOM 657 C CA . GLU A 1 83 ? -25.606 -11.896 32.251 1.00 92.19 83 GLU A CA 1
ATOM 658 C C . GLU A 1 83 ? -26.648 -11.141 33.087 1.00 92.19 83 GLU A C 1
ATOM 660 O O . GLU A 1 83 ? -27.504 -11.771 33.709 1.00 92.19 83 GLU A O 1
ATOM 665 N N . LYS A 1 84 ? -26.657 -9.802 33.016 1.00 89.75 84 LYS A N 1
ATOM 666 C CA . LYS A 1 84 ? -27.658 -8.959 33.699 1.00 89.75 84 LYS A CA 1
ATOM 667 C C . LYS A 1 84 ? -29.087 -9.269 33.248 1.00 89.75 84 LYS A C 1
ATOM 669 O O . LYS A 1 84 ? -29.988 -9.387 34.070 1.00 89.75 84 LYS A O 1
ATOM 674 N N . ASN A 1 85 ? -29.302 -9.440 31.942 1.00 86.75 85 ASN A N 1
ATOM 675 C CA . ASN A 1 85 ? -30.622 -9.791 31.411 1.00 86.75 85 ASN A CA 1
ATOM 676 C C . ASN A 1 85 ? -31.096 -11.178 31.868 1.00 86.75 85 ASN A C 1
ATOM 678 O O . ASN A 1 85 ? -32.295 -11.376 32.061 1.00 86.75 85 ASN A O 1
ATOM 682 N N . ASN A 1 86 ? -30.179 -12.132 32.039 1.00 84.12 86 ASN A N 1
ATOM 683 C CA . ASN A 1 86 ? -30.516 -13.462 32.537 1.00 84.12 86 ASN A CA 1
ATOM 684 C C . ASN A 1 86 ? -30.862 -13.441 34.035 1.00 84.12 86 ASN A C 1
ATOM 686 O O . 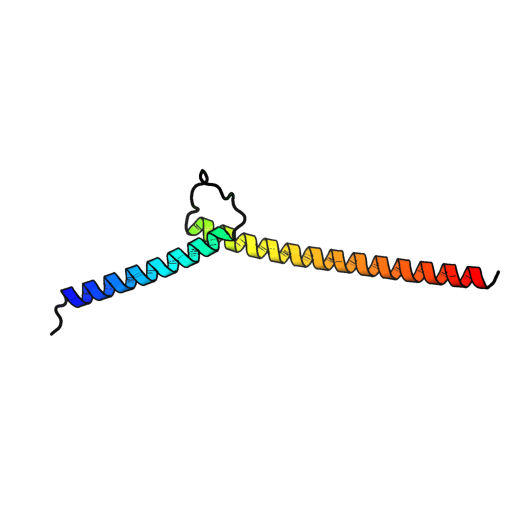ASN A 1 86 ? -31.836 -14.083 34.416 1.00 84.12 86 ASN A O 1
ATOM 690 N N . GLN A 1 87 ? -30.135 -12.668 34.853 1.00 80.25 87 GLN A N 1
ATOM 691 C CA . GLN A 1 87 ? -30.445 -12.477 36.280 1.00 80.25 87 GLN A CA 1
ATOM 692 C C . GLN A 1 87 ? -31.826 -11.835 36.487 1.00 80.25 87 GLN A C 1
ATOM 694 O O . GLN A 1 87 ? -32.645 -12.354 37.244 1.00 80.25 87 GLN A O 1
ATOM 699 N N . ASN A 1 88 ? -32.135 -10.779 35.727 1.00 78.31 88 ASN A N 1
ATOM 700 C CA . ASN A 1 88 ? -33.440 -10.115 35.804 1.00 78.31 88 ASN A CA 1
ATOM 701 C C . ASN A 1 88 ? -34.603 -11.059 35.446 1.00 78.31 88 ASN A C 1
ATOM 703 O O . ASN A 1 88 ? -35.679 -10.964 36.026 1.00 78.31 88 ASN A O 1
ATOM 707 N N . LYS A 1 89 ? -34.403 -11.992 34.502 1.00 77.00 89 LYS A N 1
ATOM 708 C CA . LYS A 1 89 ? -35.428 -12.985 34.143 1.00 77.00 89 LYS A CA 1
ATOM 709 C C . LYS A 1 89 ? -35.678 -14.018 35.241 1.00 77.00 89 LYS A C 1
ATOM 711 O O . LYS A 1 89 ? -36.826 -14.411 35.405 1.00 77.00 89 LYS A O 1
ATOM 716 N N . SER A 1 90 ? -34.642 -14.464 35.956 1.00 69.94 90 SER A N 1
ATOM 717 C CA . SER A 1 90 ? -34.807 -15.431 37.053 1.00 69.94 90 SER A CA 1
ATOM 718 C C . SER A 1 90 ? -35.511 -14.832 38.269 1.00 69.94 90 SER A C 1
ATOM 720 O O . SER A 1 90 ? -36.326 -15.504 38.886 1.00 69.94 90 SER A O 1
ATOM 722 N N . GLU A 1 91 ? -35.258 -13.561 38.588 1.00 72.38 91 GLU A N 1
ATOM 723 C CA . GLU A 1 91 ? -35.923 -12.895 39.719 1.00 72.38 91 GLU A CA 1
ATOM 724 C C . GLU A 1 91 ? -37.424 -12.682 39.466 1.00 72.38 91 GLU A C 1
ATOM 726 O O . GLU A 1 91 ? -38.228 -12.682 40.393 1.00 72.38 91 GLU A O 1
ATOM 731 N N . GLN A 1 92 ? -37.816 -12.543 38.198 1.00 66.75 92 GLN A N 1
ATOM 732 C CA . GLN A 1 92 ? -39.192 -12.249 37.802 1.00 66.75 92 GLN A CA 1
ATOM 733 C C . GLN A 1 92 ? -40.068 -13.499 37.616 1.00 66.75 92 GLN A C 1
ATOM 735 O O . GLN A 1 92 ? -41.278 -13.361 37.470 1.00 66.75 92 GLN A O 1
ATOM 740 N N . SER A 1 93 ? -39.482 -14.704 37.610 1.00 63.09 93 SER A N 1
ATOM 741 C CA . SER A 1 93 ? -40.219 -15.978 37.566 1.00 63.09 93 SER A CA 1
ATOM 742 C C . SER A 1 93 ? -40.571 -16.549 38.942 1.00 63.09 93 SER A C 1
ATOM 744 O O . SER A 1 93 ? -41.427 -17.425 39.014 1.00 63.09 93 SER A O 1
ATOM 746 N N . ASP A 1 94 ? -39.922 -16.067 40.006 1.00 62.75 94 ASP A N 1
ATOM 747 C CA . ASP A 1 94 ? -40.150 -16.510 41.392 1.00 62.75 94 ASP A CA 1
ATOM 748 C C . ASP A 1 94 ? -41.137 -15.603 42.169 1.00 62.75 94 ASP A C 1
ATOM 750 O O . ASP A 1 94 ? -41.360 -15.815 43.362 1.00 62.75 94 ASP A O 1
ATOM 754 N N . SER A 1 95 ? -41.734 -14.597 41.510 1.00 56.06 95 SER A N 1
ATOM 755 C CA . SER A 1 95 ? -42.786 -13.705 42.050 1.00 56.06 95 SER A CA 1
ATOM 756 C C . SER A 1 95 ? -44.148 -13.990 41.425 1.00 56.06 95 SER A C 1
ATOM 758 O O . SER A 1 95 ? -45.153 -13.924 42.168 1.00 56.06 95 SER A O 1
#

Organism: NCBI:txid2138241

Secondary structure (DSSP, 8-state):
---HHHHHHHHHHHHHHHHHHHHHHHHHHHHHSSS--STTSPPPPHHHHHHHHHHHHHHHHHHHHHHHHHHHHHHHHHHHHHHHHHHHHHHTT--

pLDDT: mean 90.96, std 10.65, range [56.06, 98.56]

InterPro domains:
  IPR011598 Myc-type, basic helix-loop-helix (bHLH) domain [PF00010] (8-58)
  IPR011598 Myc-type, basic helix-loop-helix (bHLH) domain [PS50888] (6-60)
  IPR011598 Myc-type, basic helix-loop-helix (bHLH) domain [SM00353] (12-66)
  IPR036638 Helix-loop-helix DNA-binding domain superfamily [G3DSA:4.10.280.10] (1-65)
  IPR036638 Helix-loop-helix DNA-binding domain superfamily [SSF47459] (4-82)
  IPR050359 Basic helix-loop-helix transcription factors [PTHR19290] (4-85)